Protein AF-A0A0V0HXP8-F1 (afdb_monomer)

Radius of gyration: 22.04 Å; Cα contacts (8 Å, |Δi|>4): 27; chains: 1; bounding box: 60×21×58 Å

Mean predicted aligned error: 14.74 Å

Secondary structure (DSSP, 8-state):
-HHHHHHHHHHHHHHSTT-SS---HHHHHHHHHHHHHH-GGGHHHHHHHHHHHHHT-TTSHHHHHHHHHHHHHHHHHHHHHHHHHHHHHHHHTS----

Organism: Solanum chacoense (NCBI:txid4108)

Foldseek 3Di:
DVPVVVLLVVLVLLLDCPRPDRDDPVSNVVSLVVCCVVPVPCNVVVVVVVVVVVVVPPDPPDPVVVVVVVVVVVVVVVVVVVVVVVVVVVVVVPDDPD

Sequence (98 aa):
MATSTRLKTCLYSFTSPGAPMYPTRAVRHAAWDALDMLYPVGRYPRHIISLFFRLLYPWYWPSSFWNFIKSCILTVFYSLLRLIFSSWDKVRSRPMEQ

Solvent-accessible surface area (backbone atoms only — not comparable to full-atom values): 5713 Å² total; per-residue (Å²): 116,73,64,63,54,53,50,49,53,54,38,53,51,47,55,45,94,81,38,97,65,78,68,53,72,68,56,23,51,53,31,47,53,52,45,47,71,76,41,65,92,52,44,69,64,52,52,51,51,57,45,50,57,54,48,73,42,88,87,73,34,68,66,63,53,48,51,53,50,49,52,50,52,47,52,52,49,53,50,50,52,50,50,52,51,53,51,48,50,60,54,65,71,53,68,89,82,127

Structure (mmCIF, N/CA/C/O backbone):
data_AF-A0A0V0HXP8-F1
#
_entry.id   AF-A0A0V0HXP8-F1
#
loop_
_atom_site.group_PDB
_atom_site.id
_atom_site.type_symbol
_atom_site.label_atom_id
_atom_site.label_alt_id
_atom_site.label_comp_id
_atom_site.label_asym_id
_atom_site.label_entity_id
_atom_site.label_seq_id
_atom_site.pdbx_PDB_ins_code
_atom_site.Cartn_x
_atom_site.Cartn_y
_atom_site.Cartn_z
_atom_site.occupancy
_atom_site.B_iso_or_equiv
_atom_site.auth_seq_id
_atom_site.auth_comp_id
_atom_site.auth_asym_id
_atom_site.auth_atom_id
_atom_site.pdbx_PDB_model_num
ATOM 1 N N . MET A 1 1 ? -9.538 -14.466 -23.469 1.00 57.62 1 MET A N 1
ATOM 2 C CA . MET A 1 1 ? -8.876 -15.094 -22.298 1.00 57.62 1 MET A CA 1
ATOM 3 C C . MET A 1 1 ? -7.359 -15.226 -22.444 1.00 57.62 1 MET A C 1
ATOM 5 O O . MET A 1 1 ? -6.666 -14.939 -21.482 1.00 57.62 1 MET A O 1
ATOM 9 N N . ALA A 1 2 ? -6.807 -15.597 -23.607 1.00 74.38 2 ALA A N 1
ATOM 10 C CA . ALA A 1 2 ? -5.352 -15.761 -23.756 1.00 74.38 2 ALA A CA 1
ATOM 11 C C . ALA A 1 2 ? -4.535 -14.449 -23.642 1.00 74.38 2 ALA A C 1
ATOM 13 O O . ALA A 1 2 ? -3.427 -14.453 -23.112 1.00 74.38 2 ALA A O 1
ATOM 14 N N . THR A 1 3 ? -5.070 -13.316 -24.106 1.00 79.31 3 THR A N 1
ATOM 15 C CA . THR A 1 3 ? -4.356 -12.024 -24.142 1.00 79.31 3 THR A CA 1
ATOM 16 C C . THR A 1 3 ? -4.215 -11.366 -22.766 1.00 79.31 3 THR A C 1
ATOM 18 O O . THR A 1 3 ? -3.131 -10.897 -22.427 1.00 79.31 3 THR A O 1
ATOM 21 N N . SER A 1 4 ? -5.263 -11.388 -21.936 1.00 77.00 4 SER A N 1
ATOM 22 C CA . SER A 1 4 ? -5.245 -10.819 -20.578 1.00 77.00 4 SER A CA 1
ATOM 23 C C . SER A 1 4 ? -4.280 -11.562 -19.651 1.00 77.00 4 SER A C 1
ATOM 25 O O . SER A 1 4 ? -3.514 -10.930 -18.923 1.00 77.00 4 SER A O 1
ATOM 27 N N . THR A 1 5 ? -4.241 -12.895 -19.732 1.00 80.00 5 THR A N 1
ATOM 28 C CA . THR A 1 5 ? -3.296 -13.722 -18.967 1.00 80.00 5 THR A CA 1
ATOM 29 C C . THR A 1 5 ? -1.850 -13.434 -19.365 1.00 80.00 5 THR A C 1
ATOM 31 O O . THR A 1 5 ? -1.011 -13.242 -18.489 1.00 80.00 5 THR A O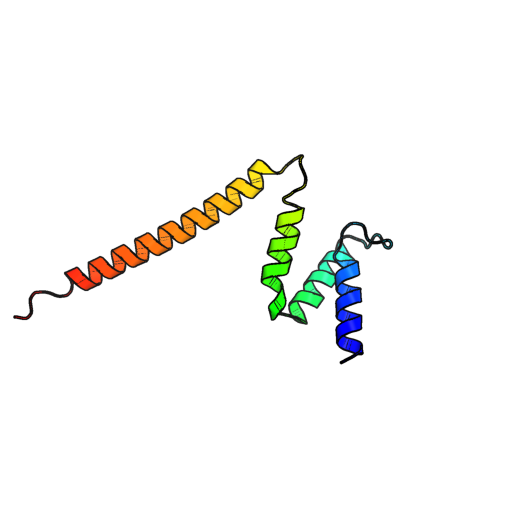 1
ATOM 34 N N . ARG A 1 6 ? -1.554 -13.318 -20.668 1.00 79.88 6 ARG A N 1
ATOM 35 C CA . ARG A 1 6 ? -0.204 -12.966 -21.147 1.00 79.88 6 ARG A CA 1
ATOM 36 C C . ARG A 1 6 ? 0.222 -11.568 -20.695 1.00 79.88 6 ARG A C 1
ATOM 38 O O . ARG A 1 6 ? 1.339 -11.412 -20.210 1.00 79.88 6 ARG A O 1
ATOM 45 N N . LEU A 1 7 ? -0.677 -10.582 -20.777 1.00 83.12 7 LEU A N 1
ATOM 46 C CA . LEU A 1 7 ? -0.420 -9.221 -20.296 1.00 83.12 7 LEU A CA 1
ATOM 47 C C . LEU A 1 7 ? -0.133 -9.197 -18.790 1.00 83.12 7 LEU A C 1
ATOM 49 O O . LEU A 1 7 ? 0.822 -8.556 -18.355 1.00 83.12 7 LEU A O 1
ATOM 53 N N . LYS A 1 8 ? -0.920 -9.938 -18.001 1.00 79.69 8 LYS A N 1
ATOM 54 C CA . LYS A 1 8 ? -0.705 -10.088 -16.560 1.00 79.69 8 LYS A CA 1
ATOM 55 C C . LYS A 1 8 ? 0.705 -10.617 -16.292 1.00 79.69 8 LYS A C 1
ATOM 57 O O . LYS A 1 8 ? 1.451 -9.965 -15.569 1.00 79.69 8 LYS A O 1
ATOM 62 N N . THR A 1 9 ? 1.100 -11.730 -16.911 1.00 81.81 9 THR A N 1
ATOM 63 C CA . THR A 1 9 ? 2.430 -12.330 -16.713 1.00 81.81 9 THR A CA 1
ATOM 64 C C . THR A 1 9 ? 3.562 -11.362 -17.069 1.00 81.81 9 THR A C 1
ATOM 66 O O . THR A 1 9 ? 4.483 -11.203 -16.272 1.00 81.81 9 THR A O 1
ATOM 69 N N . CYS A 1 10 ? 3.462 -10.646 -18.195 1.00 79.19 10 CYS A N 1
ATOM 70 C CA . CYS A 1 10 ? 4.457 -9.641 -18.584 1.00 79.19 10 CYS A CA 1
ATOM 71 C C . CYS A 1 10 ? 4.572 -8.502 -17.559 1.00 79.19 10 CYS A C 1
ATOM 73 O O . CYS A 1 10 ? 5.676 -8.148 -17.147 1.00 79.19 10 CYS A O 1
ATOM 75 N N . LEU A 1 11 ? 3.442 -7.963 -17.091 1.00 79.56 11 LEU A N 1
ATOM 76 C CA . LEU A 1 11 ? 3.433 -6.928 -16.056 1.00 79.56 11 LEU A CA 1
ATOM 77 C C . LEU A 1 11 ? 4.016 -7.446 -14.729 1.00 79.56 11 LEU A C 1
ATOM 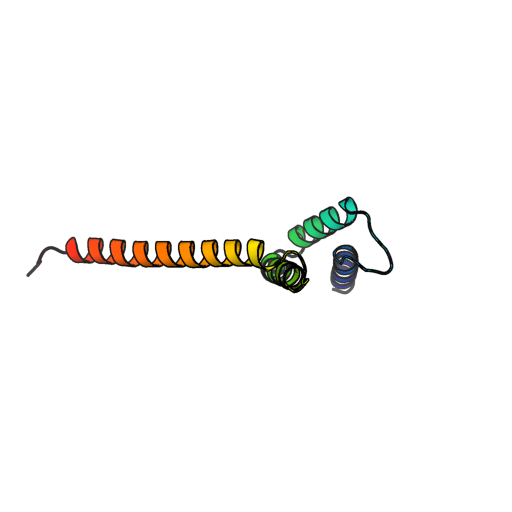79 O O . LEU A 1 11 ? 4.782 -6.735 -14.085 1.00 79.56 11 LEU A O 1
ATOM 83 N N . TYR A 1 12 ? 3.732 -8.694 -14.330 1.00 76.62 12 TYR A N 1
ATOM 84 C CA . TYR A 1 12 ? 4.369 -9.316 -13.158 1.00 76.62 12 TYR A CA 1
ATOM 85 C C . TYR A 1 12 ? 5.894 -9.404 -13.302 1.00 76.62 12 TYR A C 1
ATOM 87 O O . TYR A 1 12 ? 6.602 -9.036 -12.361 1.00 76.62 12 TYR A O 1
ATOM 95 N N . SER A 1 13 ? 6.406 -9.799 -14.469 1.00 76.69 13 SER A N 1
ATOM 96 C CA . SER A 1 13 ? 7.851 -9.841 -14.727 1.00 76.69 13 SER A CA 1
ATOM 97 C C . SER A 1 13 ? 8.518 -8.469 -14.568 1.00 76.69 13 SER A C 1
ATOM 99 O O . SER A 1 13 ? 9.601 -8.394 -13.992 1.00 76.69 13 SER A O 1
ATOM 101 N N . PHE A 1 14 ? 7.861 -7.378 -14.980 1.00 77.44 14 PHE A N 1
ATOM 102 C CA . PHE A 1 14 ? 8.399 -6.021 -14.807 1.00 77.44 14 PHE A CA 1
ATOM 103 C C . PHE A 1 14 ? 8.381 -5.523 -13.359 1.00 77.44 14 PHE A C 1
ATOM 105 O O . PHE A 1 14 ? 9.189 -4.674 -12.997 1.00 77.44 14 PHE A O 1
ATOM 112 N N . THR A 1 15 ? 7.502 -6.043 -12.503 1.00 73.50 15 THR A N 1
ATOM 113 C CA . THR A 1 15 ? 7.437 -5.610 -11.095 1.00 73.50 15 THR A CA 1
ATOM 114 C C . THR A 1 15 ? 8.516 -6.208 -10.188 1.00 73.50 15 THR A C 1
ATOM 116 O O . THR A 1 15 ? 8.728 -5.680 -9.094 1.00 73.50 15 THR A O 1
ATOM 119 N N . SER A 1 16 ? 9.198 -7.280 -10.612 1.00 68.69 16 SER A N 1
ATOM 120 C CA . SER A 1 16 ? 10.162 -8.002 -9.773 1.00 68.69 16 SER A CA 1
ATOM 121 C C . SER A 1 16 ? 11.582 -7.414 -9.875 1.00 68.69 16 SER A C 1
ATOM 123 O O . SER A 1 16 ? 12.132 -7.322 -10.977 1.00 68.69 16 SER A O 1
ATOM 125 N N . PRO A 1 17 ? 12.219 -7.010 -8.759 1.00 62.41 17 PRO A N 1
ATOM 126 C CA . PRO A 1 17 ? 13.626 -6.625 -8.753 1.00 62.41 17 PRO A CA 1
ATOM 127 C C . PRO A 1 17 ? 14.503 -7.879 -8.914 1.00 62.41 17 PRO A C 1
ATOM 129 O O . PRO A 1 17 ? 14.661 -8.642 -7.969 1.00 62.41 17 PRO A O 1
ATOM 132 N N . GLY A 1 18 ? 15.058 -8.097 -10.112 1.00 60.03 18 GLY A N 1
ATOM 133 C CA . GLY A 1 18 ? 15.916 -9.256 -10.419 1.00 60.03 18 GLY A CA 1
ATOM 134 C C . GLY A 1 18 ? 15.472 -10.104 -11.618 1.00 60.03 18 GLY A C 1
ATOM 135 O O . GLY A 1 18 ? 16.035 -11.168 -11.848 1.00 60.03 18 GLY A O 1
ATOM 136 N N . ALA A 1 19 ? 14.469 -9.662 -12.384 1.00 63.38 19 ALA A N 1
ATOM 137 C CA . ALA A 1 19 ? 14.168 -10.249 -13.688 1.00 63.38 19 ALA A CA 1
ATOM 138 C C . ALA A 1 19 ? 15.361 -10.080 -14.670 1.00 63.38 19 ALA A C 1
ATOM 140 O O . ALA A 1 19 ? 16.159 -9.157 -14.503 1.00 63.38 19 ALA A O 1
ATOM 141 N N . PRO A 1 20 ? 15.499 -10.941 -15.701 1.00 61.47 20 PRO A N 1
ATOM 142 C CA . PRO A 1 20 ? 16.609 -10.885 -16.666 1.00 61.47 20 PRO A CA 1
ATOM 143 C C . PRO A 1 20 ? 16.648 -9.581 -17.477 1.00 61.47 20 PRO A C 1
ATOM 145 O O . PRO A 1 20 ? 17.709 -9.151 -17.920 1.00 61.47 20 PRO A O 1
ATOM 148 N N . MET A 1 21 ? 15.507 -8.905 -17.624 1.00 64.06 21 MET A N 1
ATOM 149 C CA . MET A 1 21 ? 15.504 -7.465 -17.854 1.00 64.06 21 MET A CA 1
ATOM 150 C C . MET A 1 21 ? 15.615 -6.799 -16.491 1.00 64.06 21 MET A C 1
ATOM 152 O O . MET A 1 21 ? 14.748 -7.031 -15.657 1.00 64.06 21 MET A O 1
ATOM 156 N N . TYR A 1 22 ? 16.617 -5.952 -16.268 1.00 59.03 22 TYR A N 1
ATOM 157 C CA . TYR A 1 22 ? 16.620 -5.003 -15.155 1.00 59.03 22 TYR A CA 1
ATOM 158 C C . TYR A 1 22 ? 15.836 -3.749 -15.586 1.00 59.03 22 TYR A C 1
ATOM 160 O O . TYR A 1 22 ? 16.449 -2.801 -16.081 1.00 59.03 22 TYR A O 1
ATOM 168 N N . PRO A 1 23 ? 14.489 -3.702 -15.469 1.00 68.94 23 PRO A N 1
ATOM 169 C CA . PRO A 1 23 ? 13.740 -2.512 -15.831 1.00 68.94 23 PRO A CA 1
ATOM 170 C C . PRO A 1 23 ? 14.131 -1.357 -14.911 1.00 68.94 23 PRO A C 1
ATOM 172 O O . PRO A 1 23 ? 14.4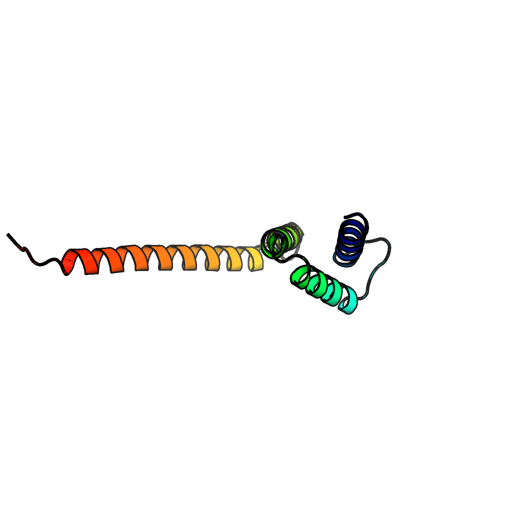01 -1.533 -13.715 1.00 68.94 23 PRO A O 1
ATOM 175 N N . THR A 1 24 ? 14.109 -0.149 -15.466 1.00 79.31 24 THR A N 1
ATOM 176 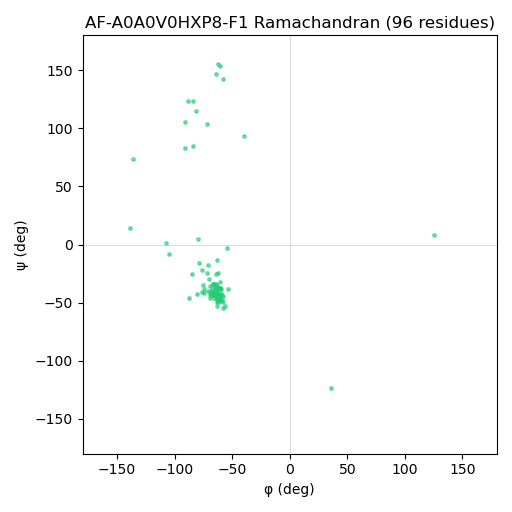C CA . THR A 1 24 ? 14.333 1.068 -14.689 1.00 79.31 24 THR A CA 1
ATOM 177 C C . THR A 1 24 ? 13.262 1.207 -13.604 1.00 79.31 24 THR A C 1
ATOM 179 O O . THR A 1 24 ? 12.136 0.714 -13.724 1.00 79.31 24 THR A O 1
ATOM 182 N N . ARG A 1 25 ? 13.597 1.900 -12.510 1.00 75.19 25 ARG A N 1
ATOM 183 C CA . ARG A 1 25 ? 12.676 2.106 -11.379 1.00 75.19 25 ARG A CA 1
ATOM 184 C C . ARG A 1 25 ? 11.331 2.697 -11.825 1.00 75.19 25 ARG A C 1
ATOM 186 O O . ARG A 1 25 ? 10.302 2.269 -11.312 1.00 75.19 25 ARG A O 1
ATOM 193 N N . ALA A 1 26 ? 11.347 3.616 -12.792 1.00 80.44 26 ALA A N 1
ATOM 194 C CA . ALA A 1 26 ? 10.149 4.230 -13.362 1.00 80.44 26 ALA A CA 1
ATOM 195 C C . ALA A 1 26 ? 9.233 3.200 -14.044 1.00 80.44 26 ALA A C 1
ATOM 197 O O . ALA A 1 26 ? 8.034 3.181 -13.786 1.00 80.44 26 ALA A O 1
ATOM 198 N N . VAL A 1 27 ? 9.806 2.286 -14.833 1.00 79.88 27 VAL A N 1
ATOM 199 C CA . VAL A 1 27 ? 9.052 1.224 -15.520 1.00 79.88 27 VAL A CA 1
ATOM 200 C C . VAL A 1 27 ? 8.418 0.260 -14.520 1.00 79.88 27 VAL A C 1
ATOM 202 O O . VAL A 1 27 ? 7.279 -0.156 -14.708 1.00 79.88 27 VAL A O 1
ATOM 205 N N . ARG A 1 28 ? 9.108 -0.052 -13.415 1.00 77.81 28 ARG A N 1
ATOM 206 C CA . ARG A 1 28 ? 8.528 -0.892 -12.355 1.00 77.81 28 ARG A CA 1
ATOM 207 C C . ARG A 1 28 ? 7.315 -0.233 -11.713 1.00 77.81 28 ARG A C 1
ATOM 209 O O . ARG A 1 28 ? 6.304 -0.901 -11.547 1.00 77.81 28 ARG A O 1
ATOM 216 N N . HIS A 1 29 ? 7.412 1.051 -11.364 1.00 79.19 29 HIS A N 1
ATOM 217 C CA . HIS A 1 29 ? 6.290 1.790 -10.779 1.00 79.19 29 HIS A CA 1
ATOM 218 C C . HIS A 1 29 ? 5.105 1.861 -11.747 1.00 79.19 29 HIS A C 1
ATOM 220 O O . HIS A 1 29 ? 4.008 1.469 -11.369 1.00 79.19 29 HIS A O 1
ATOM 226 N N . ALA A 1 30 ? 5.349 2.194 -13.017 1.00 83.69 30 ALA A N 1
ATOM 227 C CA . ALA A 1 30 ? 4.300 2.216 -14.035 1.00 83.69 30 ALA A CA 1
ATOM 228 C C . ALA A 1 30 ? 3.640 0.837 -14.241 1.00 83.69 30 ALA A C 1
ATOM 230 O O . ALA A 1 30 ? 2.430 0.746 -14.433 1.00 83.69 30 ALA A O 1
ATOM 231 N N . ALA A 1 31 ? 4.413 -0.252 -14.168 1.00 83.31 31 ALA A N 1
ATOM 232 C CA . ALA A 1 31 ? 3.880 -1.610 -14.267 1.00 83.31 31 ALA A CA 1
ATOM 233 C C . ALA A 1 31 ? 3.040 -2.007 -13.042 1.00 83.31 31 ALA A C 1
ATOM 235 O O . ALA A 1 31 ? 2.046 -2.718 -13.194 1.00 83.31 31 ALA A O 1
ATOM 236 N N . TRP A 1 32 ? 3.425 -1.553 -11.845 1.00 78.00 32 TRP A N 1
ATOM 237 C CA . TRP A 1 32 ? 2.619 -1.710 -10.633 1.00 78.00 32 TRP A CA 1
ATOM 238 C C . TRP A 1 32 ? 1.290 -0.961 -10.762 1.00 78.00 32 TRP A C 1
ATOM 240 O O . TRP A 1 32 ? 0.243 -1.582 -10.587 1.00 78.00 32 TRP A O 1
ATOM 250 N N . ASP A 1 33 ? 1.327 0.307 -11.177 1.00 81.12 33 ASP A N 1
ATOM 251 C CA . ASP A 1 33 ? 0.134 1.147 -11.330 1.00 81.12 33 ASP A CA 1
ATOM 252 C C . ASP A 1 33 ? -0.830 0.578 -12.382 1.00 81.12 33 ASP A C 1
ATOM 254 O O . ASP A 1 33 ? -2.029 0.434 -12.132 1.00 81.12 33 ASP A O 1
ATOM 258 N N . ALA A 1 34 ? -0.306 0.166 -13.541 1.00 84.50 34 ALA A N 1
ATOM 259 C CA . ALA A 1 34 ? -1.105 -0.452 -14.596 1.00 84.50 34 ALA A CA 1
ATOM 260 C C . ALA A 1 34 ? -1.765 -1.756 -14.128 1.00 84.50 34 ALA A C 1
ATOM 262 O O . ALA A 1 34 ? -2.909 -2.046 -14.486 1.00 84.50 34 ALA A O 1
ATOM 263 N N . LEU A 1 35 ? -1.068 -2.552 -13.315 1.00 81.12 35 LEU A N 1
ATOM 264 C CA . LEU A 1 35 ? -1.616 -3.807 -12.823 1.00 81.12 35 LEU A CA 1
ATOM 265 C C . LEU A 1 35 ? -2.670 -3.580 -11.739 1.00 81.12 35 LEU A C 1
ATOM 267 O O . LEU A 1 35 ? -3.701 -4.253 -11.746 1.00 81.12 35 LEU A O 1
ATOM 271 N N . ASP A 1 36 ? -2.454 -2.597 -10.873 1.00 78.25 36 ASP A N 1
ATOM 272 C CA . ASP A 1 36 ? -3.427 -2.184 -9.871 1.00 78.25 36 ASP A CA 1
ATOM 273 C C . ASP A 1 36 ? -4.705 -1.619 -10.493 1.00 78.25 36 ASP A C 1
ATOM 275 O O . ASP A 1 36 ? -5.787 -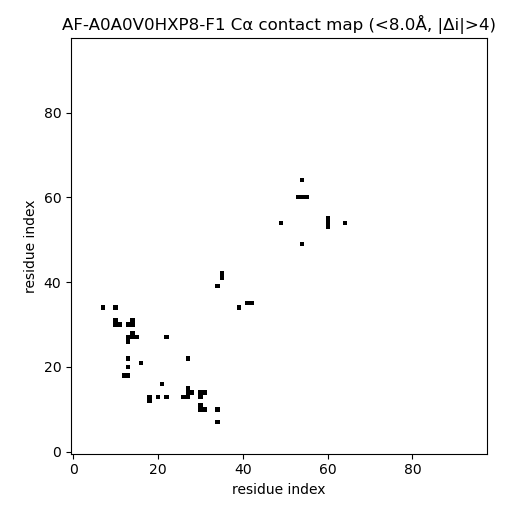1.852 -9.947 1.00 78.25 36 ASP A O 1
ATOM 279 N N . MET A 1 37 ? -4.608 -0.913 -11.623 1.00 80.44 37 MET A N 1
ATOM 280 C CA . MET A 1 37 ? -5.772 -0.439 -12.380 1.00 80.44 37 MET A CA 1
ATOM 281 C C . MET A 1 37 ? -6.511 -1.580 -13.089 1.00 80.44 37 MET A C 1
ATOM 283 O O . MET A 1 37 ? -7.740 -1.600 -13.104 1.00 80.44 37 MET A O 1
ATOM 287 N N . LEU A 1 38 ? -5.778 -2.543 -13.658 1.00 80.69 38 LEU A N 1
ATOM 288 C CA . LEU A 1 38 ? -6.362 -3.600 -14.489 1.00 80.69 38 LEU A CA 1
ATOM 289 C C . LEU A 1 38 ? -6.891 -4.801 -13.680 1.00 80.69 38 LEU A C 1
ATOM 291 O O . LEU A 1 38 ? -7.788 -5.505 -14.144 1.00 80.69 38 LEU A O 1
ATOM 295 N N . TYR A 1 39 ? -6.359 -5.048 -12.475 1.00 72.69 39 TYR A N 1
ATOM 296 C CA . TYR A 1 39 ? -6.725 -6.190 -11.622 1.00 72.69 39 TYR A CA 1
ATOM 297 C C . TYR A 1 39 ? -6.917 -5.784 -10.144 1.00 72.69 39 TYR A C 1
ATOM 299 O O . TYR A 1 39 ? -6.107 -6.151 -9.285 1.00 72.69 39 TYR A O 1
ATOM 307 N N . PRO A 1 40 ? -8.025 -5.100 -9.800 1.00 69.06 40 PRO A N 1
ATOM 308 C CA . PRO A 1 40 ? -8.242 -4.542 -8.459 1.00 69.06 40 PRO A CA 1
ATOM 309 C C . PRO A 1 40 ? -8.351 -5.607 -7.353 1.00 69.06 40 PRO A C 1
ATOM 311 O O . PRO A 1 40 ? -8.021 -5.345 -6.199 1.00 69.06 40 PRO A O 1
ATOM 314 N N . VAL A 1 41 ? -8.755 -6.833 -7.702 1.00 66.06 41 VAL A N 1
ATOM 315 C CA . VAL A 1 41 ? -9.001 -7.933 -6.749 1.00 66.06 41 VAL A CA 1
ATOM 316 C C . VAL A 1 41 ? -7.700 -8.483 -6.126 1.00 66.06 41 VAL A C 1
ATOM 318 O O . VAL A 1 41 ? -7.737 -9.144 -5.094 1.00 66.06 41 VAL A O 1
ATOM 321 N N . GLY A 1 42 ? -6.533 -8.208 -6.728 1.00 63.53 42 GLY A N 1
ATOM 322 C CA . GLY A 1 42 ? -5.229 -8.750 -6.308 1.00 63.53 42 GLY A CA 1
ATOM 323 C C . GLY A 1 42 ? -4.276 -7.760 -5.625 1.00 63.53 42 GLY A C 1
ATOM 324 O O . GLY A 1 42 ? -3.158 -8.151 -5.286 1.00 63.53 42 GLY A O 1
ATOM 325 N N . ARG A 1 43 ? -4.687 -6.500 -5.423 1.00 64.56 43 ARG A N 1
ATOM 326 C CA . ARG A 1 43 ? -3.826 -5.409 -4.923 1.00 64.56 43 ARG A CA 1
ATOM 327 C C . ARG A 1 43 ? -3.302 -5.678 -3.506 1.00 64.56 43 ARG A C 1
ATOM 329 O O . ARG A 1 43 ? -2.096 -5.694 -3.267 1.00 64.56 43 ARG A O 1
ATOM 336 N N . TYR A 1 44 ? -4.208 -5.978 -2.575 1.00 62.56 44 TYR A N 1
ATOM 337 C CA . TYR A 1 44 ? -3.886 -6.226 -1.164 1.00 62.56 44 TYR A CA 1
ATOM 338 C C . TYR A 1 44 ? -2.892 -7.377 -0.936 1.00 62.56 44 TYR A C 1
ATOM 340 O O . TYR A 1 44 ? -1.847 -7.129 -0.331 1.00 62.56 44 TYR A O 1
ATOM 348 N N . PRO A 1 45 ? -3.127 -8.611 -1.434 1.00 71.31 45 PRO A N 1
ATOM 349 C CA . PRO A 1 45 ? -2.192 -9.709 -1.200 1.00 71.31 45 PRO A CA 1
ATOM 350 C C . PRO A 1 45 ? -0.832 -9.448 -1.852 1.00 71.31 45 PRO A C 1
ATOM 352 O O . PRO A 1 45 ? 0.195 -9.804 -1.284 1.00 71.31 45 PRO A O 1
ATOM 355 N N . ARG A 1 46 ? -0.788 -8.770 -3.004 1.00 67.69 46 ARG A N 1
ATOM 356 C CA . ARG A 1 46 ? 0.470 -8.497 -3.705 1.00 67.69 46 ARG A CA 1
ATOM 357 C C . ARG A 1 46 ? 1.356 -7.500 -2.962 1.00 67.69 46 ARG A C 1
ATOM 359 O O . ARG A 1 46 ? 2.566 -7.715 -2.885 1.00 67.69 46 ARG A O 1
ATOM 366 N N . HIS A 1 47 ? 0.772 -6.451 -2.384 1.00 68.69 47 HIS A N 1
ATOM 367 C CA . HIS A 1 47 ? 1.517 -5.537 -1.520 1.00 68.69 47 HIS A CA 1
ATOM 368 C C . HIS A 1 47 ? 1.947 -6.211 -0.224 1.00 68.69 47 HIS A C 1
ATOM 370 O O . HIS A 1 47 ? 3.089 -6.025 0.179 1.00 68.69 47 HIS A O 1
ATOM 376 N N . ILE A 1 48 ? 1.093 -7.042 0.382 1.00 67.75 48 ILE A N 1
ATOM 377 C CA . ILE A 1 48 ? 1.447 -7.803 1.588 1.00 67.75 48 ILE A CA 1
ATOM 378 C C . ILE A 1 48 ? 2.639 -8.716 1.307 1.00 67.75 48 ILE A C 1
ATOM 380 O O . ILE A 1 48 ? 3.611 -8.677 2.049 1.00 67.75 48 ILE A O 1
ATOM 384 N N . ILE A 1 49 ? 2.611 -9.475 0.212 1.00 69.81 49 ILE A N 1
ATOM 385 C CA . ILE A 1 49 ? 3.678 -10.413 -0.158 1.00 69.81 49 ILE A CA 1
ATOM 386 C C . ILE A 1 49 ? 4.961 -9.662 -0.546 1.00 69.81 49 ILE A C 1
ATOM 388 O O . ILE A 1 49 ? 6.045 -10.016 -0.089 1.00 69.81 49 ILE A O 1
ATOM 392 N N . SER A 1 50 ? 4.868 -8.585 -1.336 1.00 65.88 50 SER A N 1
ATOM 393 C CA . SER A 1 50 ? 6.042 -7.770 -1.683 1.00 65.88 50 SER A CA 1
ATOM 394 C C . SER A 1 50 ? 6.640 -7.063 -0.467 1.00 65.88 50 SER A C 1
ATOM 396 O O . SER A 1 50 ? 7.858 -6.897 -0.406 1.00 65.88 50 SER A O 1
ATOM 398 N N . LEU A 1 51 ? 5.811 -6.646 0.493 1.00 64.81 51 LEU A N 1
ATOM 399 C CA . LEU A 1 51 ? 6.272 -6.149 1.782 1.00 64.81 51 LEU A CA 1
ATOM 400 C C . LEU A 1 51 ? 6.913 -7.278 2.580 1.00 64.81 51 LEU A C 1
ATOM 402 O O . LEU A 1 51 ? 7.987 -7.039 3.111 1.00 64.81 51 LEU A O 1
ATOM 406 N N . PHE A 1 52 ? 6.318 -8.479 2.585 1.00 64.25 52 PHE A N 1
ATOM 407 C CA . PHE A 1 52 ? 6.780 -9.691 3.274 1.00 64.25 52 PHE A CA 1
ATOM 408 C C . PHE A 1 52 ? 8.161 -10.174 2.808 1.00 64.25 52 PHE A C 1
ATOM 410 O O . PHE A 1 52 ? 8.978 -10.591 3.624 1.00 64.25 52 PHE A O 1
ATOM 417 N N . PHE A 1 53 ? 8.472 -10.059 1.516 1.00 62.44 53 PHE A N 1
ATOM 418 C CA . PHE A 1 53 ? 9.817 -10.335 0.994 1.00 62.44 53 PHE A CA 1
ATOM 419 C C . PHE A 1 53 ? 10.823 -9.211 1.289 1.00 62.44 53 PHE A C 1
ATOM 421 O O . PHE A 1 53 ? 12.026 -9.456 1.317 1.00 62.44 53 PHE A O 1
ATOM 428 N N . ARG A 1 54 ? 10.344 -7.985 1.540 1.00 61.12 54 ARG A N 1
ATOM 429 C CA . ARG A 1 54 ? 11.178 -6.809 1.843 1.00 61.12 54 ARG A CA 1
ATOM 430 C C . ARG A 1 54 ? 11.518 -6.651 3.334 1.00 61.12 54 ARG A C 1
ATOM 432 O O . ARG A 1 54 ? 12.676 -6.408 3.637 1.00 61.12 54 ARG A O 1
ATOM 439 N N . LEU A 1 55 ? 10.543 -6.795 4.242 1.00 55.41 55 LEU A N 1
ATOM 440 C CA . LEU A 1 55 ? 10.390 -8.091 4.890 1.00 55.41 55 LEU A CA 1
ATOM 441 C C . LEU A 1 55 ? 11.646 -8.926 5.223 1.00 55.41 55 LEU A C 1
ATOM 443 O O . LEU A 1 55 ? 12.627 -8.525 5.816 1.00 55.41 55 LEU A O 1
ATOM 447 N N . LEU A 1 56 ? 11.643 -10.130 4.692 1.00 62.34 56 LEU A N 1
ATOM 448 C CA . LEU A 1 56 ? 12.662 -11.144 4.878 1.00 62.34 56 LEU A CA 1
ATOM 449 C C . LEU A 1 56 ? 14.129 -10.747 4.545 1.00 62.34 56 LEU A C 1
ATOM 451 O O . LEU A 1 56 ? 15.011 -11.576 4.749 1.00 62.34 56 LEU A O 1
ATOM 455 N N . TYR A 1 57 ? 14.432 -9.531 4.054 1.00 54.34 57 TYR A N 1
ATOM 456 C CA . TYR A 1 57 ? 15.803 -9.103 3.755 1.00 54.34 57 TYR A CA 1
ATOM 457 C C . TYR A 1 57 ? 16.563 -8.625 5.024 1.00 54.34 57 TYR A C 1
ATOM 459 O O . TYR A 1 57 ? 16.218 -7.587 5.593 1.00 54.34 57 TYR A O 1
ATOM 467 N N . PRO A 1 58 ? 17.633 -9.322 5.463 1.00 60.4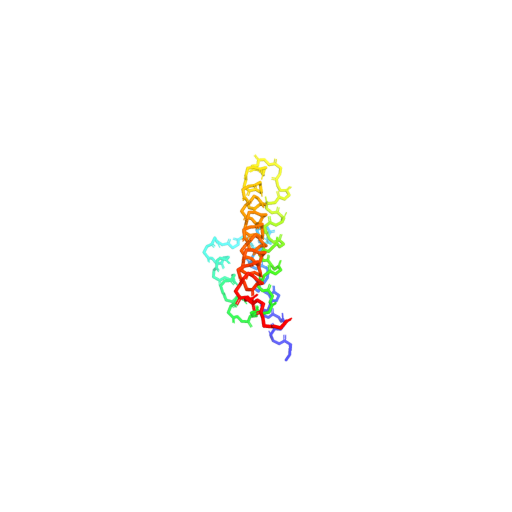4 58 PRO A N 1
ATOM 468 C CA . PRO A 1 58 ? 18.134 -9.301 6.850 1.00 60.44 58 PRO A CA 1
ATOM 469 C C . PRO A 1 58 ? 18.672 -7.988 7.445 1.00 60.44 58 PRO A C 1
ATOM 471 O O . PRO A 1 58 ? 18.894 -7.942 8.651 1.00 60.44 58 PRO A O 1
ATOM 474 N N . TRP A 1 59 ? 18.945 -6.935 6.667 1.00 60.12 59 TRP A N 1
ATOM 475 C CA . TRP A 1 59 ? 19.872 -5.882 7.130 1.00 60.12 59 TRP A CA 1
ATOM 476 C C . TRP A 1 59 ? 19.238 -4.550 7.575 1.00 60.12 59 TRP A C 1
ATOM 478 O O . TRP A 1 59 ? 19.930 -3.711 8.137 1.00 60.12 59 TRP A O 1
ATOM 488 N N . TYR A 1 60 ? 17.931 -4.334 7.384 1.00 58.78 60 TYR A N 1
ATOM 489 C CA . TYR A 1 60 ? 17.255 -3.092 7.832 1.00 58.78 60 TYR A CA 1
ATOM 490 C C . TYR A 1 60 ? 15.867 -3.329 8.448 1.00 58.78 60 TYR A C 1
ATOM 492 O O . TYR A 1 60 ? 15.046 -2.424 8.600 1.00 58.78 60 TYR A O 1
ATOM 500 N N . TRP A 1 61 ? 15.588 -4.589 8.764 1.00 59.72 61 TRP A N 1
ATOM 501 C CA . TRP A 1 61 ? 14.238 -5.107 8.838 1.00 59.72 61 TRP A CA 1
ATOM 502 C C . TRP A 1 61 ? 13.407 -4.833 10.103 1.00 59.72 61 TRP A C 1
ATOM 504 O O . TRP A 1 61 ? 12.219 -4.507 9.978 1.00 59.72 61 TRP A O 1
ATOM 514 N N . PRO A 1 62 ? 13.964 -4.937 11.323 1.00 58.12 62 PRO A N 1
ATOM 515 C CA . PRO A 1 62 ? 13.120 -4.979 12.510 1.00 58.12 62 PRO A CA 1
ATOM 516 C C . PRO A 1 62 ? 12.396 -3.653 12.738 1.00 58.12 62 PRO A C 1
ATOM 518 O O . PRO A 1 62 ? 11.242 -3.654 13.144 1.00 58.12 62 PRO A O 1
ATOM 521 N N . SER A 1 63 ? 13.013 -2.515 12.407 1.00 62.00 63 SER A N 1
ATOM 522 C CA . SER A 1 63 ? 12.434 -1.207 12.728 1.00 62.00 63 SER A CA 1
ATOM 523 C C . SER A 1 63 ? 11.170 -0.894 11.911 1.00 62.00 63 SER A C 1
ATOM 525 O O . SER A 1 63 ? 10.147 -0.496 12.470 1.00 62.00 63 SER A O 1
ATOM 527 N N . SER A 1 64 ? 11.175 -1.122 10.593 1.00 60.22 64 SER A N 1
ATOM 528 C CA . SER A 1 64 ? 10.005 -0.826 9.747 1.00 60.22 64 SER A CA 1
ATOM 529 C C . SER A 1 64 ? 8.874 -1.846 9.914 1.00 60.22 64 SER A C 1
ATOM 531 O O . SER A 1 64 ? 7.705 -1.459 9.903 1.00 60.22 64 SER A O 1
ATOM 533 N N . PHE A 1 65 ? 9.200 -3.126 10.129 1.00 65.00 65 PHE A N 1
ATOM 534 C CA . PHE A 1 65 ? 8.199 -4.159 10.416 1.00 65.00 65 PHE A CA 1
ATOM 535 C C . PHE A 1 65 ? 7.510 -3.918 11.760 1.00 65.00 65 PHE A C 1
ATOM 537 O O . PHE A 1 65 ? 6.284 -3.977 11.860 1.00 65.00 65 PHE A O 1
ATOM 544 N N . TRP A 1 66 ? 8.293 -3.565 12.778 1.00 66.75 66 TRP A N 1
ATOM 545 C CA . TRP A 1 66 ? 7.786 -3.311 14.119 1.00 66.75 66 TRP A CA 1
ATOM 546 C C . TRP A 1 66 ? 6.844 -2.112 14.168 1.00 66.75 66 TRP A C 1
ATOM 548 O O . TRP A 1 66 ? 5.809 -2.177 14.826 1.00 66.75 66 TRP A O 1
ATOM 558 N N . ASN A 1 67 ? 7.143 -1.043 13.426 1.00 75.19 67 ASN A N 1
ATOM 559 C CA . ASN A 1 67 ? 6.247 0.110 13.339 1.00 75.19 67 ASN A CA 1
ATOM 560 C C . ASN A 1 67 ? 4.928 -0.235 12.632 1.00 75.19 67 ASN A C 1
ATOM 562 O O . ASN A 1 67 ? 3.867 0.147 13.117 1.00 75.19 67 ASN A O 1
ATOM 566 N N . PHE A 1 68 ? 4.966 -1.024 11.553 1.00 71.62 68 PHE A N 1
ATOM 567 C CA . PHE A 1 68 ? 3.747 -1.454 10.862 1.00 71.62 68 PHE A CA 1
ATOM 568 C C . PHE A 1 68 ? 2.872 -2.370 11.733 1.00 71.62 68 PHE A C 1
ATOM 570 O O . PHE A 1 68 ? 1.659 -2.170 11.814 1.00 71.62 68 PHE A O 1
ATOM 577 N N . ILE A 1 69 ? 3.484 -3.327 12.443 1.00 78.25 69 ILE A N 1
ATOM 578 C CA . ILE A 1 69 ? 2.775 -4.181 13.408 1.00 78.25 69 ILE A CA 1
ATOM 579 C C . ILE A 1 69 ? 2.160 -3.336 14.520 1.00 78.25 69 ILE A C 1
ATOM 581 O O . ILE A 1 69 ? 0.981 -3.500 14.825 1.00 78.25 69 ILE A O 1
ATOM 585 N N . LYS A 1 70 ? 2.932 -2.415 15.109 1.00 77.00 70 LYS A N 1
ATOM 586 C CA . LYS A 1 70 ? 2.442 -1.537 16.176 1.00 77.00 70 LYS A CA 1
ATOM 587 C C . LYS A 1 70 ? 1.254 -0.707 15.722 1.00 77.00 70 LYS A C 1
ATOM 589 O O . LYS A 1 70 ? 0.259 -0.665 16.436 1.00 77.00 70 LYS A O 1
ATOM 594 N N . SER A 1 71 ? 1.331 -0.087 14.545 1.00 75.12 71 SER A N 1
ATOM 595 C CA . SER A 1 71 ? 0.216 0.687 13.997 1.00 75.12 71 SER A CA 1
ATOM 596 C C . SER A 1 71 ? -1.012 -0.191 13.763 1.00 75.12 71 SER A C 1
ATOM 598 O O . SER A 1 71 ? -2.104 0.197 14.161 1.00 75.12 71 SER A O 1
ATOM 600 N N . CYS A 1 72 ? -0.843 -1.394 13.204 1.00 79.44 72 CYS A N 1
ATOM 601 C CA . CYS A 1 72 ? -1.950 -2.325 12.979 1.00 79.44 72 CYS A CA 1
ATOM 602 C C . CYS A 1 72 ? -2.613 -2.763 14.296 1.00 79.44 72 CYS A C 1
ATOM 604 O O . CYS A 1 72 ? -3.829 -2.641 14.448 1.00 79.44 72 CYS A O 1
ATOM 606 N N . ILE A 1 73 ? -1.816 -3.195 15.280 1.00 83.88 73 ILE A N 1
ATOM 607 C CA . ILE A 1 73 ? -2.313 -3.609 16.598 1.00 83.88 73 ILE A CA 1
ATOM 608 C C . ILE A 1 73 ? -3.014 -2.444 17.296 1.00 83.88 73 ILE A C 1
ATOM 610 O O . ILE A 1 73 ? -4.114 -2.630 17.806 1.00 83.88 73 ILE A O 1
ATOM 614 N N . LEU A 1 74 ? -2.428 -1.242 17.284 1.00 84.06 74 LEU A N 1
ATOM 615 C CA . LEU A 1 74 ? -3.043 -0.059 17.885 1.00 84.06 74 LEU A CA 1
ATOM 616 C C . LEU A 1 74 ? -4.374 0.280 17.217 1.00 84.06 74 LEU A C 1
ATOM 618 O O . LEU A 1 74 ? -5.355 0.490 17.921 1.00 84.06 74 LEU A O 1
ATOM 622 N N . THR A 1 75 ? -4.454 0.297 15.885 1.00 83.44 75 THR A N 1
ATOM 623 C CA . THR A 1 75 ? -5.711 0.596 15.181 1.00 83.44 75 THR A CA 1
ATOM 624 C C . THR A 1 75 ? -6.796 -0.430 15.493 1.00 83.44 75 THR A C 1
ATOM 626 O O . THR A 1 75 ? -7.943 -0.046 15.738 1.00 83.44 75 THR A O 1
ATOM 629 N N . VAL A 1 76 ? -6.451 -1.720 15.533 1.00 87.38 76 VAL A N 1
ATOM 630 C CA . VAL A 1 76 ? -7.389 -2.779 15.931 1.00 87.38 76 VAL A CA 1
ATOM 631 C C . VAL A 1 76 ? -7.821 -2.583 17.383 1.00 87.38 76 VAL A C 1
ATOM 633 O O . VAL A 1 76 ? -9.014 -2.602 17.674 1.00 87.38 76 VAL A O 1
ATOM 636 N N . PHE A 1 77 ? -6.877 -2.312 18.282 1.00 87.12 77 PHE A N 1
ATOM 637 C CA . PHE A 1 77 ? -7.149 -2.110 19.700 1.00 87.12 77 PHE A CA 1
ATOM 638 C C . PHE A 1 77 ? -8.045 -0.891 19.953 1.00 87.12 77 PHE A C 1
ATOM 640 O O . PHE A 1 77 ? -9.055 -1.007 20.641 1.00 87.12 77 PHE A O 1
ATOM 647 N N . TYR A 1 78 ? -7.755 0.256 19.332 1.00 88.12 78 TYR A N 1
ATOM 648 C CA . TYR A 1 78 ? -8.608 1.444 19.405 1.00 88.12 78 TYR A CA 1
ATOM 649 C C . TYR A 1 78 ? -9.991 1.201 18.798 1.00 88.12 78 TYR A C 1
ATOM 651 O O . TYR A 1 78 ? -10.982 1.695 19.333 1.00 88.12 78 TYR A O 1
ATOM 659 N N . SER A 1 79 ? -10.087 0.423 17.717 1.00 84.62 79 SER A N 1
ATOM 660 C CA . SER A 1 79 ? -11.379 0.070 17.116 1.00 84.62 79 SER A CA 1
ATOM 661 C C . SER A 1 79 ? -12.215 -0.806 18.050 1.00 84.62 79 SER A C 1
ATOM 663 O O . SER A 1 79 ? -13.409 -0.559 18.207 1.00 84.62 79 SER A O 1
ATOM 665 N N . LEU A 1 80 ? -11.588 -1.780 18.717 1.00 86.00 80 LEU A N 1
ATOM 666 C CA . LEU A 1 80 ? -12.239 -2.628 19.717 1.00 86.00 80 LEU A CA 1
ATOM 667 C C . LEU A 1 80 ? -12.663 -1.824 20.947 1.00 86.00 80 LEU A C 1
ATOM 669 O O . LEU A 1 80 ? -13.811 -1.928 21.370 1.00 86.00 80 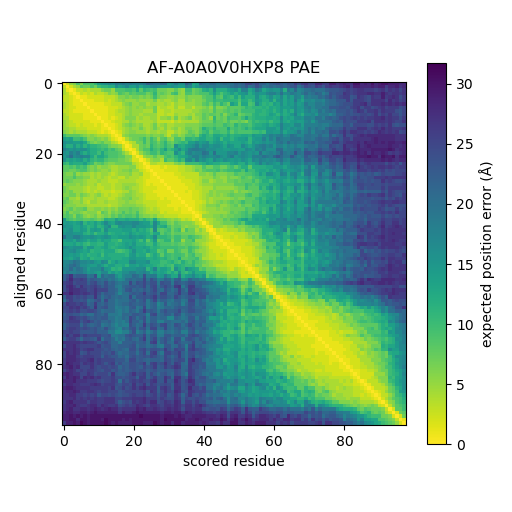LEU A O 1
ATOM 673 N N . LEU A 1 81 ? -11.785 -0.970 21.479 1.00 85.75 81 LEU A N 1
ATOM 674 C CA . LEU A 1 81 ? -12.121 -0.078 22.589 1.00 85.75 81 LEU A CA 1
ATOM 675 C C . LEU A 1 81 ? -13.276 0.860 22.233 1.00 85.75 81 LEU A C 1
ATOM 677 O O . LEU A 1 81 ? -14.184 1.043 23.039 1.00 85.75 81 LEU A O 1
ATOM 681 N N . ARG A 1 82 ? -13.285 1.414 21.015 1.00 86.62 82 ARG A N 1
ATOM 682 C CA . ARG A 1 82 ? -14.381 2.260 20.528 1.00 86.62 82 ARG A CA 1
ATOM 683 C C . ARG A 1 82 ? -15.692 1.483 20.424 1.00 86.62 82 ARG A C 1
ATOM 685 O O . ARG A 1 82 ? -16.734 2.020 20.787 1.00 86.62 82 ARG A O 1
ATOM 692 N N . LEU A 1 83 ? -15.646 0.235 19.958 1.00 84.75 83 LEU A N 1
ATOM 693 C CA . LEU A 1 83 ? -16.810 -0.653 19.907 1.00 84.75 83 LEU A CA 1
ATOM 694 C C . LEU A 1 83 ? -17.351 -0.95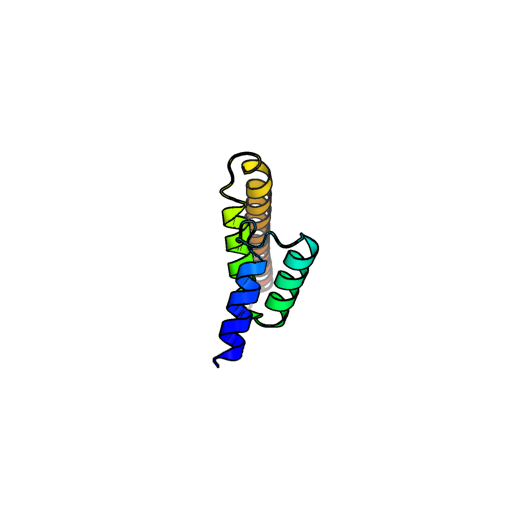6 21.305 1.00 84.75 83 LEU A C 1
ATOM 696 O O . LEU A 1 83 ? -18.553 -0.843 21.528 1.00 84.75 83 LEU A O 1
ATOM 700 N N . ILE A 1 84 ? -16.469 -1.281 22.250 1.00 85.31 84 ILE A N 1
ATOM 701 C CA . ILE A 1 84 ? -16.839 -1.560 23.642 1.00 85.31 84 ILE A CA 1
ATOM 702 C C . ILE A 1 84 ? -17.444 -0.312 24.285 1.00 85.31 84 ILE A C 1
ATOM 704 O O . ILE A 1 84 ? -18.515 -0.395 24.878 1.00 85.31 84 ILE A O 1
ATOM 708 N N . PHE A 1 85 ? -16.814 0.853 24.120 1.00 80.19 85 PHE A N 1
ATOM 709 C CA . PHE A 1 85 ? -17.308 2.106 24.684 1.00 80.19 85 PHE A CA 1
ATOM 710 C C . PHE A 1 85 ? -18.651 2.522 24.072 1.00 80.19 85 PHE A C 1
ATOM 712 O O . PHE A 1 85 ? -19.571 2.882 24.797 1.00 80.19 85 PHE A O 1
ATOM 719 N N . SER A 1 86 ? -18.809 2.397 22.751 1.00 79.25 86 SER A N 1
ATOM 720 C CA . SER A 1 86 ? -20.086 2.660 22.075 1.00 79.25 86 SER A CA 1
ATOM 721 C C . SER A 1 86 ? -21.179 1.679 22.502 1.00 79.25 86 SER A C 1
ATOM 723 O O . SER A 1 86 ? -22.333 2.075 22.665 1.00 79.25 86 SER A O 1
ATOM 725 N N . SER A 1 87 ? -20.829 0.409 22.715 1.00 76.38 87 SER A N 1
ATOM 726 C CA . SER A 1 87 ? -21.763 -0.585 23.240 1.00 76.38 87 SER A CA 1
ATOM 727 C C . SER A 1 87 ? -22.149 -0.283 24.687 1.00 76.38 87 SER A C 1
ATOM 729 O O . SER A 1 87 ? -23.302 -0.480 25.057 1.00 76.38 87 SER A O 1
ATOM 731 N N . TRP A 1 88 ? -21.212 0.210 25.500 1.00 73.38 88 TRP A N 1
ATOM 732 C CA . TRP A 1 88 ? -21.461 0.575 26.892 1.00 73.38 88 TRP A CA 1
ATOM 733 C C . TRP A 1 88 ? -22.347 1.810 27.011 1.00 73.38 88 TRP A C 1
ATOM 735 O O . TRP A 1 88 ? -23.281 1.814 27.808 1.00 73.38 88 TRP A O 1
ATOM 745 N N . ASP A 1 89 ? -22.089 2.831 26.193 1.00 71.12 89 ASP A N 1
ATOM 746 C CA . ASP A 1 89 ? -22.934 4.018 26.094 1.00 71.12 89 ASP A CA 1
ATOM 747 C C . ASP A 1 89 ? -24.359 3.609 25.703 1.00 71.12 89 ASP A C 1
ATOM 749 O O . ASP A 1 89 ? -25.301 3.868 26.441 1.00 71.12 89 ASP A O 1
ATOM 753 N N . LYS A 1 90 ? -24.508 2.784 24.658 1.00 73.00 90 LYS A N 1
ATOM 754 C CA . LYS A 1 90 ? -25.810 2.262 24.218 1.00 73.00 90 LYS A CA 1
ATOM 755 C C . LYS A 1 90 ? -26.541 1.421 25.274 1.00 73.00 90 LYS A C 1
ATOM 757 O O . LYS A 1 90 ? -27.770 1.410 25.282 1.00 73.00 90 LYS A O 1
ATOM 762 N N . VAL A 1 91 ? -25.822 0.695 26.133 1.00 72.88 91 VAL A N 1
ATOM 763 C CA . VAL A 1 91 ? -26.411 -0.057 27.259 1.00 72.88 91 VAL A CA 1
ATOM 764 C C . VAL A 1 91 ? -26.800 0.884 28.399 1.00 72.88 91 VAL A C 1
ATOM 766 O O . VAL A 1 91 ? -27.881 0.733 28.959 1.00 72.88 91 VAL A O 1
ATOM 769 N N . ARG A 1 92 ? -25.977 1.891 28.710 1.00 66.44 92 ARG A N 1
ATOM 770 C CA . ARG A 1 92 ? -26.263 2.886 29.754 1.00 66.44 92 ARG A CA 1
ATOM 771 C C . ARG A 1 92 ? -27.397 3.842 29.371 1.00 66.44 92 ARG A C 1
ATOM 773 O O . ARG A 1 92 ? -28.123 4.294 30.251 1.00 66.44 92 ARG A O 1
ATOM 780 N N . SER A 1 93 ? -27.577 4.114 28.081 1.00 60.16 93 SER A N 1
ATOM 781 C CA . SER A 1 93 ? -28.693 4.889 27.526 1.00 60.16 93 SER A CA 1
ATOM 782 C C . SER A 1 93 ? -29.990 4.091 27.383 1.00 60.16 93 SER A C 1
ATOM 784 O O . SER A 1 93 ? -30.951 4.630 26.841 1.00 60.16 93 SER A O 1
A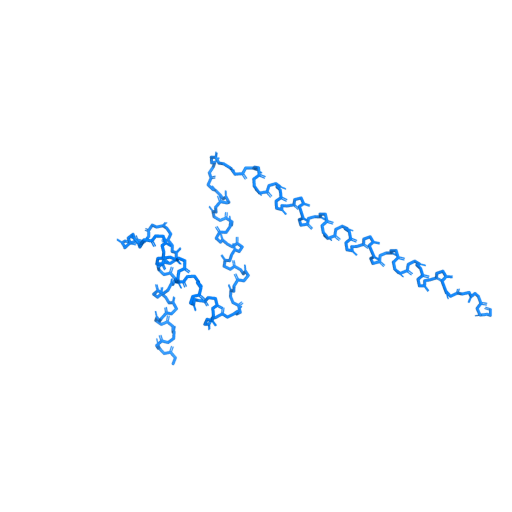TOM 786 N N . ARG A 1 94 ? -30.048 2.830 27.837 1.00 59.00 94 ARG A N 1
ATOM 787 C CA . ARG A 1 94 ? -31.318 2.168 28.159 1.00 59.00 94 ARG A CA 1
ATOM 788 C C . ARG A 1 94 ? -31.612 2.440 29.637 1.00 59.00 94 ARG A C 1
ATOM 790 O O . ARG A 1 94 ? -31.242 1.618 30.475 1.00 59.00 94 ARG A O 1
ATOM 797 N N . PRO A 1 95 ? -32.194 3.599 30.001 1.00 53.09 95 PRO A N 1
ATOM 798 C CA . PRO A 1 95 ? -32.784 3.719 31.319 1.00 53.09 95 PRO A CA 1
ATOM 799 C C . PRO A 1 95 ? -33.849 2.630 31.436 1.00 53.09 95 PRO A C 1
ATOM 801 O O . PRO A 1 95 ? -34.506 2.294 30.455 1.00 53.09 95 PRO A O 1
ATOM 804 N N . MET A 1 96 ? -33.938 2.065 32.634 1.00 59.50 96 MET A N 1
ATOM 805 C CA . MET A 1 96 ? -34.959 1.132 33.091 1.00 59.50 96 MET A CA 1
ATOM 806 C C . MET A 1 96 ? -36.346 1.543 32.563 1.00 59.50 96 MET A C 1
ATOM 808 O O . MET A 1 96 ? -37.026 2.360 33.179 1.00 59.50 96 MET A O 1
ATOM 812 N N . GLU A 1 97 ? -36.767 1.007 31.421 1.00 51.44 97 GLU A N 1
ATOM 813 C CA . GLU A 1 97 ? -38.186 0.842 31.155 1.00 51.44 97 GLU A CA 1
ATOM 814 C C . GLU A 1 97 ? -38.548 -0.549 31.660 1.00 51.44 97 GLU A C 1
ATOM 816 O O . GLU A 1 97 ? -38.220 -1.554 31.027 1.00 51.44 97 GLU A O 1
ATOM 821 N N . GLN A 1 98 ? -39.232 -0.497 32.809 1.00 41.06 98 GLN A N 1
ATOM 822 C CA . GLN A 1 98 ? -39.988 -1.533 33.517 1.00 41.06 98 GLN A CA 1
ATOM 823 C C . GLN A 1 98 ? -39.207 -2.414 34.494 1.00 41.06 98 GLN A C 1
ATOM 825 O O . GLN A 1 98 ? -38.436 -3.299 34.070 1.00 41.06 98 GLN A O 1
#

pLDDT: mean 71.97, std 10.03, range [41.06, 88.12]